Protein AF-A0A948SCB3-F1 (afdb_monomer)

Secondary structure (DSSP, 8-state):
-PPPPHHHHHHHHHHHHHHTT--HHHHHHHHTS-HHHHHHHHTTS----HHHHHHHHHHHS--

Structure (mmCIF, N/CA/C/O backbone):
data_AF-A0A948SCB3-F1
#
_entry.id   AF-A0A948SCB3-F1
#
loop_
_atom_site.group_PDB
_atom_site.id
_atom_site.type_symbol
_atom_site.label_atom_id
_atom_site.label_alt_id
_atom_site.label_comp_id
_atom_site.label_asym_id
_atom_site.label_entity_id
_atom_site.label_seq_id
_atom_site.pdbx_PDB_ins_code
_atom_site.Cartn_x
_atom_site.Cartn_y
_atom_site.Cartn_z
_atom_site.occupancy
_atom_site.B_iso_or_equiv
_atom_site.auth_seq_id
_atom_site.auth_comp_id
_atom_site.auth_asym_id
_atom_site.auth_atom_id
_atom_site.pdbx_PDB_model_num
ATOM 1 N N . MET A 1 1 ? 5.281 1.440 -21.919 1.00 46.41 1 MET A N 1
ATOM 2 C CA . MET A 1 1 ? 4.586 1.813 -20.665 1.00 46.41 1 MET A CA 1
ATOM 3 C C . MET A 1 1 ? 5.635 2.269 -19.665 1.00 46.41 1 MET A C 1
ATOM 5 O O . MET A 1 1 ? 6.575 1.521 -19.437 1.00 46.41 1 MET A O 1
ATOM 9 N N . ALA A 1 2 ? 5.552 3.495 -19.144 1.00 59.34 2 ALA A N 1
ATOM 10 C CA . ALA A 1 2 ? 6.576 4.013 -18.232 1.00 59.34 2 ALA A CA 1
ATOM 11 C C . ALA A 1 2 ? 6.665 3.149 -16.960 1.00 59.34 2 ALA A C 1
ATOM 13 O O . ALA A 1 2 ? 5.647 2.818 -16.351 1.00 59.34 2 ALA A O 1
ATOM 14 N N . GLN A 1 3 ? 7.881 2.767 -16.574 1.00 79.38 3 GLN A N 1
ATOM 15 C CA . GLN A 1 3 ? 8.123 1.883 -15.437 1.00 79.38 3 GLN A CA 1
ATOM 16 C C . GLN A 1 3 ? 7.806 2.621 -14.124 1.00 79.38 3 GLN A C 1
ATOM 18 O O . GLN A 1 3 ? 8.345 3.694 -13.852 1.00 79.38 3 GLN A O 1
ATOM 23 N N . VAL A 1 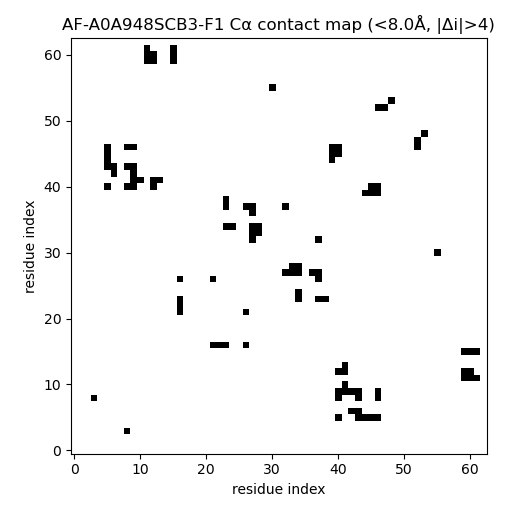4 ? 6.897 2.080 -13.307 1.00 90.94 4 VAL A N 1
ATOM 24 C CA . VAL A 1 4 ? 6.552 2.683 -12.009 1.00 90.94 4 VAL A CA 1
ATOM 25 C C . VAL A 1 4 ? 7.689 2.428 -11.024 1.00 90.94 4 VAL A C 1
ATOM 27 O O . VAL A 1 4 ? 8.046 1.284 -10.758 1.00 90.94 4 VAL A O 1
ATOM 30 N N . THR A 1 5 ? 8.258 3.497 -10.468 1.00 96.50 5 THR A N 1
ATOM 31 C CA . THR A 1 5 ? 9.298 3.391 -9.438 1.00 96.50 5 THR A CA 1
ATOM 32 C C . THR A 1 5 ? 8.688 3.094 -8.067 1.00 96.50 5 THR A C 1
ATOM 34 O O . THR A 1 5 ? 7.553 3.479 -7.785 1.00 96.50 5 THR A O 1
ATOM 37 N N . ARG A 1 6 ? 9.470 2.493 -7.158 1.00 96.94 6 ARG A N 1
ATOM 38 C CA . ARG A 1 6 ? 9.042 2.218 -5.770 1.00 96.94 6 ARG A CA 1
ATOM 39 C C . ARG A 1 6 ? 8.556 3.460 -5.023 1.00 96.94 6 ARG A C 1
ATOM 41 O O . ARG A 1 6 ? 7.569 3.386 -4.306 1.00 96.94 6 ARG A O 1
ATOM 48 N N . ARG A 1 7 ? 9.198 4.616 -5.240 1.00 97.88 7 ARG A N 1
ATOM 49 C CA . ARG A 1 7 ? 8.785 5.894 -4.634 1.00 97.88 7 ARG A CA 1
ATOM 50 C C . ARG A 1 7 ? 7.456 6.383 -5.204 1.00 97.88 7 ARG A C 1
ATOM 52 O O . ARG A 1 7 ? 6.605 6.839 -4.448 1.00 97.88 7 ARG A O 1
ATOM 59 N N . LYS A 1 8 ? 7.258 6.251 -6.521 1.00 97.00 8 LYS A N 1
ATOM 60 C CA . LYS A 1 8 ? 5.992 6.613 -7.167 1.00 97.00 8 LYS A CA 1
ATOM 61 C C . LYS A 1 8 ? 4.852 5.711 -6.691 1.00 97.00 8 LYS A C 1
ATOM 63 O O . LYS A 1 8 ? 3.795 6.219 -6.342 1.00 97.00 8 LYS A O 1
ATOM 68 N N . PHE A 1 9 ? 5.088 4.402 -6.608 1.00 97.62 9 PHE A N 1
ATOM 69 C CA . PHE A 1 9 ? 4.126 3.452 -6.050 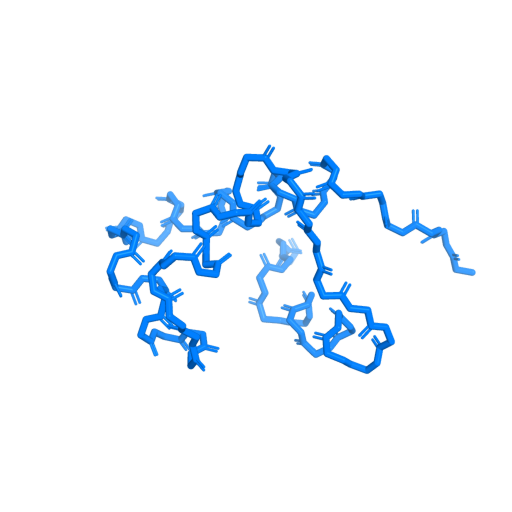1.00 97.62 9 PHE A CA 1
ATOM 70 C C . PHE A 1 9 ? 3.777 3.775 -4.590 1.00 97.62 9 PHE A C 1
ATOM 72 O O . PHE A 1 9 ? 2.601 3.883 -4.260 1.00 97.62 9 PHE A O 1
ATOM 79 N N . ALA A 1 10 ? 4.787 4.003 -3.742 1.00 98.44 10 ALA A N 1
ATOM 80 C CA . ALA A 1 10 ? 4.599 4.355 -2.336 1.00 98.44 10 ALA A CA 1
ATOM 81 C C . ALA A 1 10 ? 3.732 5.608 -2.161 1.00 98.44 10 ALA A C 1
ATOM 83 O O . ALA A 1 10 ? 2.829 5.623 -1.328 1.00 98.44 10 ALA A O 1
ATOM 84 N N . LYS A 1 11 ? 3.970 6.639 -2.984 1.00 98.38 11 LYS A N 1
ATOM 85 C CA . LYS A 1 11 ? 3.147 7.850 -2.988 1.00 98.38 11 LYS A CA 1
ATOM 86 C C . LYS A 1 11 ? 1.696 7.548 -3.368 1.00 98.38 11 LYS A C 1
ATOM 88 O O . LYS A 1 11 ? 0.796 7.950 -2.645 1.00 98.38 11 LYS A O 1
ATOM 93 N N . ILE A 1 12 ? 1.470 6.809 -4.456 1.00 98.19 12 ILE A 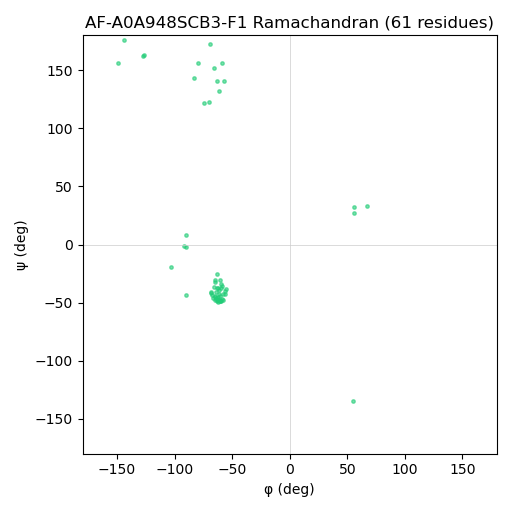N 1
ATOM 94 C CA . ILE A 1 12 ? 0.113 6.447 -4.896 1.00 98.19 12 ILE A CA 1
ATOM 95 C C . ILE A 1 12 ? -0.631 5.676 -3.794 1.00 98.19 12 ILE A C 1
ATOM 97 O O . ILE A 1 12 ? -1.800 5.955 -3.537 1.00 98.19 12 ILE A O 1
ATOM 101 N N . LEU A 1 13 ? 0.047 4.734 -3.132 1.00 98.56 13 LEU A N 1
ATOM 102 C CA . LEU A 1 13 ? -0.526 3.937 -2.049 1.00 98.56 13 LEU A CA 1
ATOM 103 C C . LEU A 1 13 ? -0.912 4.793 -0.835 1.00 98.56 13 LEU A C 1
ATOM 105 O O . LEU A 1 13 ? -2.036 4.667 -0.347 1.00 98.56 13 LEU A O 1
ATOM 109 N N . LYS A 1 14 ? -0.021 5.688 -0.388 1.00 98.50 14 LYS A N 1
ATOM 110 C CA . LYS A 1 14 ? -0.314 6.623 0.709 1.00 98.50 14 LYS A CA 1
ATOM 111 C C . LYS A 1 14 ? -1.479 7.539 0.369 1.00 98.50 14 LYS A C 1
ATOM 113 O O . LYS A 1 14 ? -2.422 7.632 1.148 1.00 98.50 14 LYS A O 1
ATOM 118 N N . ASP A 1 15 ? -1.461 8.132 -0.824 1.00 98.56 15 ASP A N 1
ATOM 119 C CA . ASP A 1 15 ? -2.525 9.032 -1.258 1.00 98.56 15 ASP A CA 1
ATOM 120 C C . ASP A 1 15 ? -3.878 8.284 -1.330 1.00 98.56 15 ASP A C 1
ATOM 122 O O . ASP A 1 15 ? -4.915 8.834 -0.967 1.00 98.56 15 ASP A O 1
ATOM 126 N N . TYR A 1 16 ? -3.899 7.016 -1.767 1.00 98.38 16 TYR A N 1
ATOM 127 C CA . TYR A 1 16 ? -5.100 6.169 -1.726 1.00 98.38 16 TYR A CA 1
ATOM 128 C C . TYR A 1 16 ? -5.623 5.972 -0.297 1.00 98.38 16 TYR A C 1
ATOM 130 O O . TYR A 1 16 ? -6.818 6.165 -0.058 1.00 98.38 16 TYR A O 1
ATOM 138 N N . ARG A 1 17 ? -4.736 5.616 0.644 1.00 98.50 17 ARG A N 1
ATOM 139 C CA . ARG A 1 17 ? -5.083 5.396 2.054 1.00 98.50 17 ARG A CA 1
ATOM 140 C C . ARG A 1 17 ? -5.655 6.668 2.681 1.00 98.50 17 ARG A C 1
ATOM 142 O O . ARG A 1 17 ? -6.726 6.632 3.283 1.00 98.50 17 ARG A O 1
ATOM 149 N N . GLU A 1 18 ? -4.977 7.794 2.489 1.00 98.31 18 GLU A N 1
ATOM 150 C CA . GLU A 1 18 ? -5.341 9.085 3.079 1.00 98.31 18 GLU A CA 1
ATOM 151 C C . GLU A 1 18 ? -6.656 9.629 2.513 1.00 98.31 18 GLU A C 1
ATOM 153 O O . GLU A 1 18 ? -7.530 10.026 3.284 1.00 98.31 18 GLU A O 1
ATOM 158 N N . ARG A 1 19 ? -6.877 9.551 1.191 1.00 97.75 19 ARG A N 1
ATOM 159 C CA . ARG A 1 19 ? -8.161 9.952 0.576 1.00 97.75 19 ARG A CA 1
ATOM 160 C C . ARG A 1 19 ? -9.348 9.141 1.092 1.00 97.75 19 ARG A C 1
ATOM 162 O O . ARG A 1 19 ? -10.468 9.642 1.121 1.00 97.75 19 ARG A O 1
ATOM 169 N N . ARG A 1 20 ? -9.116 7.884 1.473 1.00 97.44 20 ARG A N 1
ATOM 170 C CA . ARG A 1 20 ? -10.132 6.990 2.045 1.00 97.44 20 ARG A CA 1
ATOM 171 C C . ARG A 1 20 ? -10.219 7.063 3.569 1.00 97.44 20 ARG A C 1
ATOM 173 O O . ARG A 1 20 ? -11.093 6.413 4.129 1.00 97.44 20 ARG A O 1
ATOM 180 N N . ARG A 1 21 ? -9.360 7.862 4.216 1.00 98.31 21 ARG A N 1
ATOM 181 C CA . ARG A 1 21 ? -9.235 7.978 5.678 1.00 98.31 21 ARG A CA 1
ATOM 182 C C . ARG A 1 21 ? -8.958 6.639 6.367 1.00 98.31 21 ARG A C 1
ATOM 184 O O . ARG A 1 21 ? -9.385 6.437 7.495 1.00 98.31 21 ARG A O 1
ATOM 191 N N . PHE A 1 22 ? -8.243 5.742 5.691 1.00 98.62 22 PHE A N 1
ATOM 192 C CA . PHE A 1 22 ? -7.892 4.444 6.253 1.00 98.62 22 PHE A CA 1
ATOM 193 C C . PHE A 1 22 ? -6.649 4.531 7.152 1.00 98.62 22 PHE A C 1
ATOM 195 O O . PHE A 1 22 ? -5.676 5.234 6.837 1.00 98.62 22 PHE A O 1
ATOM 202 N N . THR A 1 23 ? -6.632 3.756 8.234 1.00 98.75 23 THR A N 1
ATOM 203 C CA . THR A 1 23 ? -5.387 3.408 8.934 1.00 98.75 23 THR A CA 1
ATOM 204 C C . THR A 1 23 ? -4.531 2.465 8.077 1.00 98.75 23 THR A C 1
ATOM 206 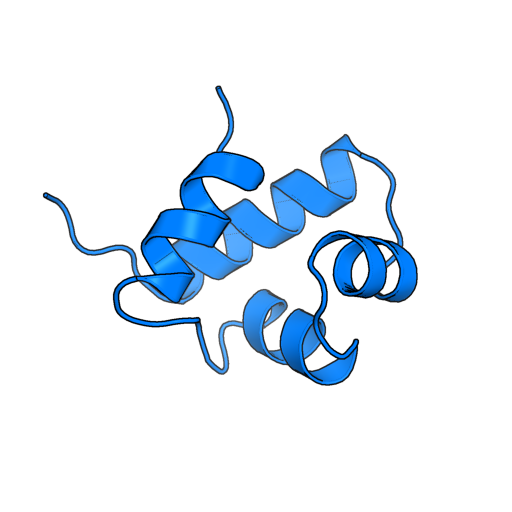O O . THR A 1 23 ? -4.942 2.008 7.002 1.00 98.75 23 THR A O 1
ATOM 209 N N . GLN A 1 24 ? -3.302 2.173 8.514 1.00 98.75 24 GLN A N 1
ATOM 210 C CA . GLN A 1 24 ? -2.474 1.172 7.834 1.00 98.75 24 GLN A CA 1
ATOM 211 C C . GLN A 1 24 ? -3.089 -0.230 7.962 1.00 98.75 24 GLN A C 1
ATOM 213 O O . GLN A 1 24 ? -3.070 -1.002 7.008 1.00 98.75 24 GLN A O 1
ATOM 218 N N . GLU A 1 25 ? -3.699 -0.549 9.099 1.00 98.81 25 GLU A N 1
ATOM 219 C CA . GLU A 1 25 ? -4.396 -1.812 9.341 1.00 98.81 25 GLU A CA 1
ATOM 220 C C . GLU A 1 25 ? -5.584 -1.980 8.388 1.00 98.81 25 GLU A C 1
ATOM 222 O O . GLU A 1 25 ? -5.706 -3.008 7.719 1.00 98.81 25 GLU A O 1
ATOM 227 N N . GLU A 1 26 ? -6.417 -0.946 8.253 1.00 98.81 26 GLU A N 1
ATOM 228 C CA . GLU A 1 26 ? -7.582 -0.963 7.366 1.00 98.81 26 GLU A CA 1
ATOM 229 C C . GLU A 1 26 ? -7.176 -1.068 5.895 1.00 98.81 26 GLU A C 1
ATOM 231 O O . GLU A 1 26 ? -7.734 -1.874 5.148 1.00 98.81 26 GLU A O 1
ATOM 236 N N . ALA A 1 27 ? -6.175 -0.295 5.463 1.00 98.62 27 ALA A N 1
ATOM 237 C CA . ALA A 1 27 ? -5.684 -0.362 4.090 1.00 98.62 27 ALA A CA 1
ATOM 238 C C . ALA A 1 27 ? -5.065 -1.729 3.771 1.00 98.62 27 ALA A C 1
ATOM 240 O O . ALA A 1 27 ? -5.310 -2.275 2.695 1.00 98.62 27 ALA A O 1
ATOM 241 N N . ALA A 1 28 ? -4.302 -2.305 4.701 1.00 98.69 28 ALA A N 1
ATOM 242 C CA . ALA A 1 28 ? -3.717 -3.630 4.541 1.00 98.69 28 ALA A CA 1
ATOM 243 C C . ALA A 1 28 ? -4.803 -4.711 4.418 1.00 98.69 28 ALA A C 1
ATOM 245 O O . ALA A 1 28 ? -4.767 -5.505 3.476 1.00 98.69 28 ALA A O 1
ATOM 246 N N . ALA A 1 29 ? -5.822 -4.670 5.284 1.00 98.62 29 ALA A N 1
ATOM 247 C CA . ALA A 1 29 ? -6.969 -5.572 5.220 1.00 98.62 29 ALA A CA 1
ATOM 248 C C . ALA A 1 29 ? -7.737 -5.436 3.893 1.00 98.62 29 ALA A C 1
ATOM 250 O O . ALA A 1 29 ? -8.047 -6.438 3.251 1.00 98.62 29 ALA A O 1
ATOM 251 N N . LYS A 1 30 ? -7.989 -4.205 3.426 1.00 98.25 30 LYS A N 1
ATOM 252 C CA . LYS A 1 30 ? -8.668 -3.950 2.142 1.00 98.25 30 LYS A CA 1
ATOM 253 C C . LYS A 1 30 ? -7.873 -4.430 0.929 1.00 98.25 30 LYS A C 1
ATOM 255 O O . LYS A 1 30 ? -8.477 -4.807 -0.069 1.00 98.25 30 LYS A O 1
ATOM 260 N N . LEU A 1 31 ? -6.543 -4.395 0.999 1.00 97.69 31 LEU A N 1
ATOM 261 C CA . LEU A 1 31 ? -5.657 -4.835 -0.082 1.00 97.69 31 LEU A CA 1
ATOM 262 C C . LEU A 1 31 ? -5.254 -6.315 0.031 1.00 97.69 31 LEU A C 1
ATOM 264 O O . LEU A 1 31 ? -4.532 -6.802 -0.837 1.00 97.69 31 LEU A O 1
ATOM 268 N N . GLY A 1 32 ? -5.703 -7.026 1.071 1.00 98.00 32 GLY A N 1
ATOM 269 C CA . GLY A 1 32 ? -5.400 -8.443 1.274 1.00 98.00 32 GLY A CA 1
ATOM 270 C C . GLY A 1 32 ? -3.923 -8.719 1.566 1.00 98.00 32 GLY A C 1
ATOM 271 O O . GLY A 1 32 ? -3.390 -9.742 1.141 1.00 98.00 32 GLY A O 1
ATOM 272 N N . VAL A 1 33 ? -3.236 -7.802 2.253 1.00 98.31 33 VAL A N 1
ATOM 273 C CA . VAL A 1 33 ? -1.814 -7.939 2.608 1.00 98.31 33 VAL A CA 1
ATOM 274 C C . VAL A 1 33 ? -1.589 -7.724 4.098 1.00 98.31 33 VAL A C 1
ATOM 276 O O . VAL A 1 33 ? -2.418 -7.142 4.788 1.00 98.31 33 VAL A O 1
ATOM 279 N N . SER A 1 34 ? -0.439 -8.165 4.613 1.00 98.69 34 SER A N 1
ATOM 280 C CA . SER A 1 34 ? -0.061 -7.853 5.996 1.00 98.69 34 SER A CA 1
ATOM 281 C C . SER A 1 34 ? 0.192 -6.350 6.187 1.00 98.69 34 SER A C 1
ATOM 283 O O . SER A 1 34 ? 0.672 -5.672 5.271 1.00 98.69 34 SER A O 1
ATOM 285 N N . VAL A 1 35 ? -0.030 -5.839 7.403 1.00 98.75 35 VAL A N 1
ATOM 286 C CA . VAL A 1 35 ? 0.294 -4.444 7.770 1.00 98.75 35 VAL A CA 1
ATOM 287 C C . VAL A 1 35 ? 1.773 -4.140 7.520 1.00 98.75 35 VAL A C 1
ATOM 289 O O . VAL A 1 35 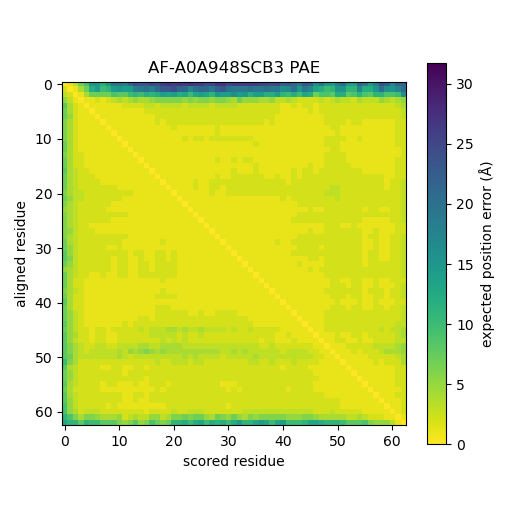? 2.110 -3.106 6.949 1.00 98.75 35 VAL A O 1
ATOM 292 N N . ARG A 1 36 ? 2.666 -5.093 7.825 1.00 98.75 36 ARG A N 1
ATOM 293 C CA . ARG A 1 36 ? 4.107 -4.980 7.546 1.00 98.75 36 ARG A CA 1
ATOM 294 C C . ARG A 1 36 ? 4.405 -4.834 6.052 1.00 98.75 36 ARG A C 1
ATOM 296 O O . ARG A 1 36 ? 5.299 -4.077 5.674 1.00 98.75 36 ARG A O 1
ATOM 303 N N . THR A 1 37 ? 3.684 -5.554 5.193 1.0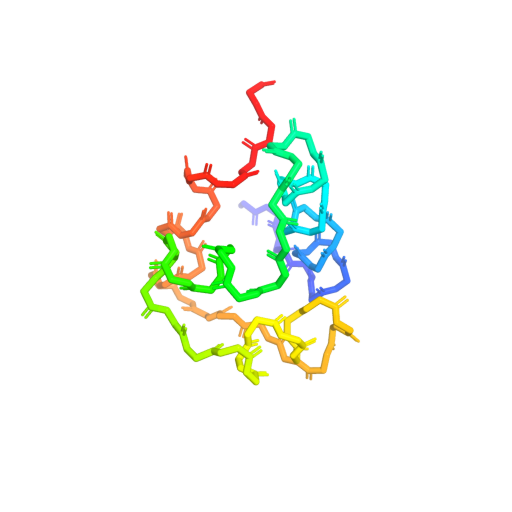0 98.62 37 THR A N 1
ATOM 304 C CA . THR A 1 37 ? 3.804 -5.420 3.733 1.00 98.62 37 THR A CA 1
ATOM 305 C C . THR A 1 37 ? 3.400 -4.016 3.292 1.00 98.62 37 THR A C 1
ATOM 307 O O . THR A 1 37 ? 4.169 -3.370 2.581 1.00 98.62 37 THR A O 1
ATOM 310 N N . LEU A 1 38 ? 2.251 -3.522 3.765 1.00 98.69 38 LEU A N 1
ATOM 311 C CA . LEU A 1 38 ? 1.785 -2.168 3.467 1.00 98.69 38 LEU A CA 1
ATOM 312 C C . LEU A 1 38 ? 2.796 -1.108 3.936 1.00 98.69 38 LEU A C 1
ATOM 314 O O . LEU A 1 38 ? 3.173 -0.238 3.159 1.00 98.69 38 LEU A O 1
ATOM 318 N N . GLN A 1 39 ? 3.303 -1.216 5.165 1.00 98.81 39 GLN A N 1
ATOM 319 C CA . GLN A 1 39 ? 4.312 -0.303 5.710 1.00 98.81 39 GLN A CA 1
ATOM 320 C C . GLN A 1 39 ? 5.582 -0.277 4.857 1.00 9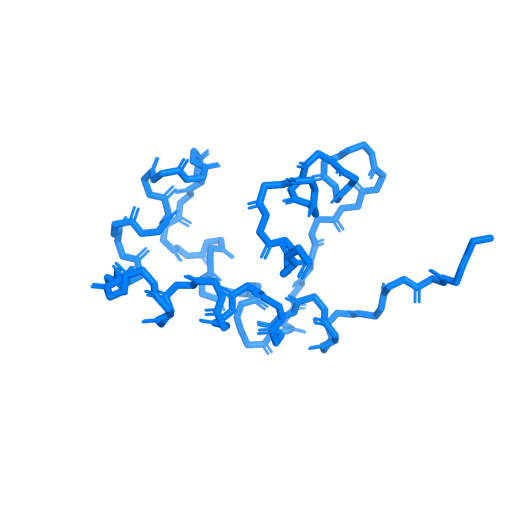8.81 39 GLN A C 1
ATOM 322 O O . GLN A 1 39 ? 6.053 0.798 4.485 1.00 98.81 39 GLN A O 1
ATOM 327 N N . ASN A 1 40 ? 6.116 -1.448 4.491 1.00 98.75 40 ASN A N 1
ATOM 328 C CA . ASN A 1 40 ? 7.300 -1.548 3.634 1.00 98.75 40 ASN A CA 1
ATOM 329 C C . ASN A 1 40 ? 7.082 -0.898 2.260 1.00 98.75 40 ASN A C 1
ATOM 331 O O . ASN A 1 40 ? 8.000 -0.265 1.727 1.00 98.75 40 ASN A O 1
ATOM 335 N N . TRP A 1 41 ? 5.877 -1.032 1.704 1.00 98.62 41 TRP A N 1
ATOM 336 C CA . TRP A 1 41 ? 5.475 -0.363 0.471 1.00 98.62 41 TRP A CA 1
ATOM 337 C C . TRP A 1 41 ? 5.394 1.151 0.638 1.00 98.62 41 TRP A C 1
ATOM 339 O O . TRP A 1 41 ? 5.952 1.883 -0.175 1.00 98.62 41 TRP A O 1
ATOM 349 N N . GLU A 1 42 ? 4.770 1.632 1.708 1.00 98.62 42 GLU A N 1
ATOM 350 C CA . GLU A 1 42 ? 4.601 3.058 1.994 1.00 98.62 42 GLU A CA 1
ATOM 351 C C . GLU A 1 42 ? 5.928 3.792 2.260 1.00 98.62 42 GLU A C 1
ATOM 353 O O . GLU A 1 42 ? 6.060 4.972 1.924 1.00 98.62 42 GLU A O 1
ATOM 358 N N . ILE A 1 43 ? 6.938 3.115 2.815 1.00 98.50 43 ILE A N 1
ATOM 359 C CA . ILE A 1 43 ? 8.296 3.672 2.976 1.00 98.50 43 ILE A CA 1
ATOM 360 C C . ILE A 1 43 ? 9.209 3.395 1.772 1.00 98.50 43 ILE A C 1
ATOM 362 O O . ILE A 1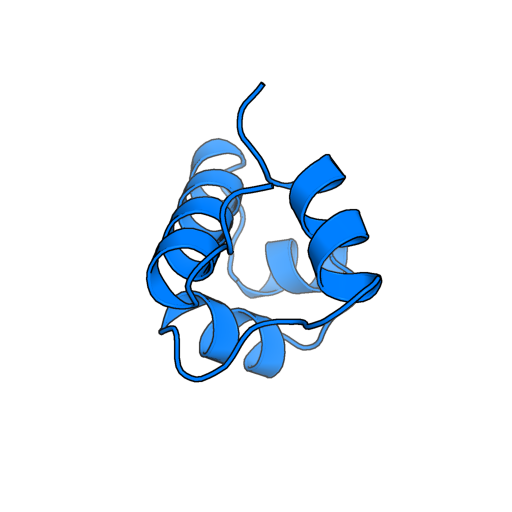 43 ? 10.411 3.649 1.831 1.00 98.50 43 ILE A O 1
ATOM 366 N N . ALA A 1 44 ? 8.658 2.859 0.679 1.00 98.38 44 ALA A N 1
ATOM 367 C CA . ALA A 1 44 ? 9.383 2.505 -0.537 1.00 98.38 44 ALA A CA 1
ATOM 368 C C . ALA A 1 44 ? 10.570 1.541 -0.314 1.00 98.38 44 ALA A C 1
ATOM 370 O O . ALA A 1 44 ? 11.517 1.538 -1.107 1.00 98.38 44 ALA A O 1
ATOM 371 N N . ARG A 1 45 ? 10.524 0.704 0.736 1.00 98.12 45 ARG A N 1
ATOM 372 C CA . ARG A 1 45 ? 11.525 -0.349 0.993 1.00 98.12 45 ARG A CA 1
ATOM 373 C C . ARG A 1 45 ? 11.429 -1.443 -0.069 1.00 98.12 45 ARG A C 1
ATOM 375 O O . ARG A 1 45 ? 12.444 -1.913 -0.574 1.00 98.12 45 ARG A O 1
ATOM 382 N N . ASN A 1 46 ? 10.210 -1.819 -0.439 1.00 96.88 46 ASN A N 1
ATOM 383 C CA . ASN A 1 46 ? 9.914 -2.689 -1.573 1.00 96.88 46 ASN A CA 1
ATOM 384 C C . ASN A 1 46 ? 8.605 -2.247 -2.251 1.00 96.88 46 ASN A C 1
ATOM 386 O O . ASN A 1 46 ? 7.963 -1.289 -1.833 1.00 96.88 46 ASN A O 1
ATOM 390 N N . MET A 1 47 ? 8.249 -2.905 -3.351 1.00 97.25 47 MET A N 1
ATOM 391 C CA . MET A 1 47 ? 6.976 -2.728 -4.051 1.00 97.25 47 MET A CA 1
ATOM 392 C C . MET A 1 47 ? 6.589 -4.057 -4.716 1.00 97.25 47 MET A C 1
ATOM 394 O O . MET A 1 47 ? 7.489 -4.862 -4.997 1.00 97.25 47 MET A O 1
ATOM 398 N N . PRO A 1 48 ? 5.298 -4.298 -4.995 1.00 96.88 48 PRO A N 1
ATOM 399 C CA . PRO A 1 48 ? 4.881 -5.429 -5.811 1.00 96.88 48 PRO A CA 1
ATOM 400 C C . PRO A 1 48 ? 5.530 -5.367 -7.200 1.00 96.88 48 PRO A C 1
ATOM 402 O O . PRO A 1 48 ? 5.904 -4.298 -7.688 1.00 96.88 48 PRO A O 1
ATOM 405 N N . ARG A 1 49 ? 5.647 -6.522 -7.858 1.00 93.50 49 ARG A N 1
ATOM 406 C CA . ARG A 1 49 ? 6.205 -6.650 -9.213 1.00 93.50 49 ARG A CA 1
ATOM 407 C C . ARG A 1 49 ? 5.230 -7.393 -10.126 1.00 93.50 49 ARG A C 1
ATOM 409 O O . ARG A 1 49 ? 4.304 -8.046 -9.646 1.00 93.50 49 ARG A O 1
ATOM 416 N N . GLY A 1 50 ? 5.444 -7.282 -11.437 1.00 93.12 50 GLY A N 1
ATOM 417 C CA . GLY A 1 50 ? 4.670 -8.005 -12.451 1.00 93.12 50 GLY A CA 1
ATOM 418 C C . GLY A 1 50 ? 3.160 -7.783 -12.326 1.00 93.12 50 GLY A C 1
ATOM 419 O O . GLY A 1 50 ? 2.702 -6.658 -12.114 1.00 93.12 50 GLY A O 1
ATOM 420 N N . PHE A 1 51 ? 2.391 -8.869 -12.423 1.00 93.06 51 PHE A N 1
ATOM 421 C CA . PHE A 1 51 ? 0.927 -8.832 -12.371 1.00 93.06 51 PHE A CA 1
ATOM 422 C C . PHE A 1 51 ? 0.370 -8.238 -11.072 1.00 93.06 51 PHE A C 1
ATOM 424 O O . PHE A 1 51 ? -0.608 -7.495 -11.125 1.00 93.06 51 PHE A O 1
ATOM 431 N N . GLY A 1 52 ? 1.015 -8.482 -9.926 1.00 94.00 52 GLY A N 1
ATOM 432 C CA . GLY A 1 52 ? 0.575 -7.926 -8.643 1.00 94.00 52 GLY A CA 1
ATOM 433 C C . GLY A 1 52 ? 0.639 -6.397 -8.611 1.00 94.00 52 GLY A C 1
ATOM 434 O O . GLY A 1 52 ? -0.267 -5.748 -8.093 1.00 94.00 52 GLY A O 1
ATOM 435 N N . LEU A 1 53 ? 1.665 -5.806 -9.236 1.00 96.19 53 LEU A N 1
ATOM 436 C CA . LEU A 1 53 ? 1.762 -4.351 -9.375 1.00 96.19 53 LEU A CA 1
ATOM 437 C C . LEU A 1 53 ? 0.633 -3.803 -10.248 1.00 96.19 53 LEU A C 1
ATOM 439 O O . LEU A 1 53 ? -0.024 -2.836 -9.868 1.00 96.19 53 LEU A O 1
ATOM 443 N N . ALA A 1 54 ? 0.405 -4.422 -11.407 1.00 95.25 54 ALA A N 1
ATOM 444 C CA . ALA A 1 54 ? -0.637 -3.993 -12.332 1.00 95.25 54 ALA A CA 1
ATOM 445 C C . ALA A 1 54 ? -2.036 -4.086 -11.699 1.00 95.25 54 ALA A C 1
ATOM 447 O O . ALA A 1 54 ? -2.834 -3.162 -11.844 1.00 95.25 54 ALA A O 1
ATOM 448 N N . ALA A 1 55 ? -2.318 -5.167 -10.966 1.00 95.50 55 ALA A N 1
ATOM 449 C CA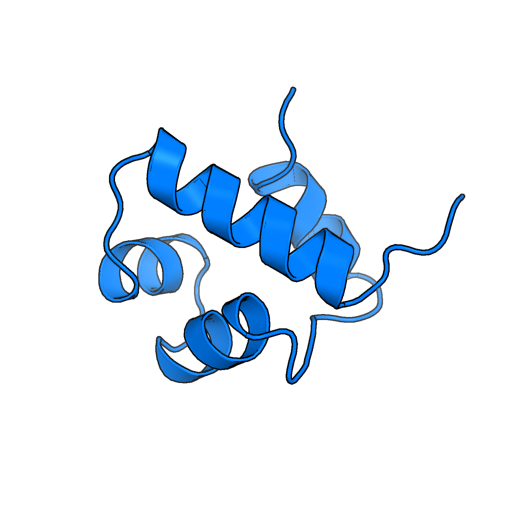 . ALA A 1 55 ? -3.579 -5.358 -10.257 1.00 95.50 55 ALA A CA 1
ATOM 450 C C . ALA A 1 55 ? -3.790 -4.289 -9.178 1.00 95.50 55 ALA A C 1
ATOM 452 O O . ALA A 1 55 ? -4.842 -3.655 -9.146 1.00 95.50 55 ALA A O 1
ATOM 453 N N . LEU A 1 56 ? -2.774 -4.023 -8.351 1.00 97.06 56 LEU A N 1
ATOM 454 C CA . LEU A 1 56 ? -2.872 -3.001 -7.310 1.00 97.06 56 LEU A CA 1
ATOM 455 C C . LEU A 1 56 ? -3.087 -1.609 -7.898 1.00 97.06 56 LEU A C 1
ATOM 457 O O . LEU A 1 56 ? -3.972 -0.898 -7.435 1.00 97.06 56 LEU A O 1
ATOM 461 N N . LEU A 1 57 ? -2.350 -1.228 -8.947 1.00 96.69 57 LEU A N 1
ATOM 462 C CA . LEU A 1 57 ? -2.501 0.092 -9.568 1.00 96.69 57 LEU A CA 1
ATOM 463 C C . LEU A 1 57 ? -3.918 0.342 -10.099 1.00 96.69 57 LEU A C 1
ATOM 465 O O . LEU A 1 57 ? -4.396 1.464 -9.978 1.00 96.69 57 LEU A O 1
ATOM 469 N N . LYS A 1 58 ? -4.624 -0.681 -10.599 1.00 96.31 58 LYS A N 1
ATOM 470 C CA . LYS A 1 58 ? -6.038 -0.544 -11.000 1.00 96.31 58 LYS A CA 1
ATOM 471 C C . LYS A 1 58 ? -6.968 -0.192 -9.832 1.00 96.31 58 LYS A C 1
ATOM 473 O O . LYS A 1 58 ? -8.027 0.381 -10.060 1.00 96.31 58 LYS A O 1
ATOM 478 N N . VAL A 1 59 ? -6.585 -0.544 -8.606 1.00 96.31 59 VAL A N 1
ATOM 479 C CA . VAL A 1 59 ? -7.367 -0.295 -7.386 1.00 96.31 59 VAL A CA 1
ATOM 480 C C . VAL A 1 59 ? -7.013 1.053 -6.755 1.00 96.31 59 VAL A C 1
ATOM 482 O O . VAL A 1 59 ? -7.904 1.778 -6.317 1.00 96.31 59 VAL A O 1
ATOM 485 N N . ILE A 1 60 ? -5.719 1.384 -6.685 1.00 97.19 60 ILE A N 1
ATOM 486 C CA . ILE A 1 60 ? -5.225 2.498 -5.857 1.00 97.19 60 ILE A CA 1
ATOM 487 C C . ILE A 1 60 ? -4.885 3.770 -6.643 1.00 97.19 60 ILE A C 1
ATOM 489 O O . ILE A 1 60 ? -4.777 4.843 -6.042 1.00 97.19 60 ILE A O 1
ATOM 493 N N . ALA A 1 61 ? -4.682 3.679 -7.963 1.00 94.81 61 ALA A N 1
ATOM 494 C CA . ALA A 1 61 ? -4.356 4.856 -8.760 1.00 94.81 61 ALA A CA 1
ATOM 495 C C . ALA A 1 61 ? -5.521 5.864 -8.732 1.00 94.81 61 ALA A C 1
ATOM 497 O O . ALA A 1 61 ? -6.685 5.455 -8.748 1.00 94.81 61 ALA A O 1
ATOM 498 N N . PRO A 1 62 ? -5.233 7.177 -8.658 1.00 86.88 62 PRO A N 1
ATOM 499 C CA . PRO A 1 62 ? -6.269 8.182 -8.867 1.00 86.88 62 PRO A CA 1
ATOM 500 C C . PRO A 1 62 ? -6.902 7.980 -10.253 1.00 86.88 62 PRO A C 1
ATOM 502 O O . PRO A 1 62 ? -6.193 7.622 -11.198 1.00 86.88 62 PRO A O 1
ATOM 505 N N . LYS A 1 63 ? -8.225 8.162 -10.336 1.00 76.25 63 LYS A N 1
ATOM 506 C CA . LYS A 1 63 ? -8.920 8.257 -11.624 1.00 76.25 63 LYS A CA 1
ATOM 507 C C . LYS A 1 63 ? -8.564 9.565 -12.314 1.00 76.25 63 LYS A C 1
ATOM 509 O O . LYS A 1 63 ? -8.380 10.560 -11.577 1.00 76.25 63 LYS A O 1
#

Nearest PDB structures (foldseek):
  8tac-assembly2_B  TM=8.533E-01  e=3.167E-03  synthetic construct
  3f51-assembly1_A  TM=7.903E-01  e=4.987E-02  Corynebacterium glutamicum
  4i6u-assembly1_A  TM=7.808E-01  e=4.987E-02  Enterobacter sp. RFL1396
  3g5g-assembly5_J  TM=7.857E-01  e=7.812E-02  Enterobacter sp. RFL1396
  3clc-assembly1_D  TM=7.950E-01  e=9.469E-02  unclassified

Solvent-accessible surface area (backbone atoms only — not comparable to full-atom values): 3630 Å² total; per-residue (Å²): 128,88,81,82,46,42,63,58,49,13,49,38,50,47,52,39,28,56,78,69,70,43,53,64,61,54,44,10,60,75,68,74,46,53,48,68,58,47,50,36,24,55,70,37,75,44,64,71,59,72,69,59,32,57,56,48,47,76,73,40,49,82,131

Mean predicted aligned error: 2.57 Å

Radius of gyration: 10.67 Å; Cα contacts (8 Å, |Δi|>4): 55; chains: 1; bounding box: 22×19×30 Å

Foldseek 3Di:
DDDQALQNQLVLLVVQCVVVVHDLCRSCVVLVHDSVVNVCSNVSVDDDDDPSNVVVCVVRGDD

pLDDT: mean 95.23, std 8.73, range [46.41, 98.81]

Sequence (63 aa):
MAQVTRRKFAKILKDYRERRRFTQEEAAAKLGVSVRTLQNWEIARNMPRGFGLAALLKVIAPK